Protein AF-A0A5S4WZB0-F1 (afdb_monomer_lite)

Sequence (100 aa):
MAFSIKTFAIAAALGALAAPACAQNAATPWELKPDTGYAYDKEGKTFSYKMGTSNAGELLKGARKVPKGTLFFIGQNGQLYMRSGQYLEGDGRFKFGSDR

Organism: NCBI:txid515489

Secondary structure (DSSP, 8-state):
----HHHHHHHHHHHHHT--S------------TTEEEEE-TTS-EEEEE--GGGHHHHHHTPPPPPTTEEEEE-TTS-EEEEES--B-TTS-BTTS---

pLDDT: mean 75.59, std 14.08, range [43.19, 92.88]

Radius of gyration: 22.91 Å; chains: 1; bounding box: 41×23×76 Å

Structure (mmCIF, N/CA/C/O backbone):
data_AF-A0A5S4WZB0-F1
#
_entry.id   AF-A0A5S4WZB0-F1
#
loop_
_atom_site.group_PDB
_atom_site.id
_atom_site.type_symbol
_atom_site.label_atom_id
_atom_site.label_alt_id
_atom_site.label_comp_id
_atom_site.label_asym_id
_atom_site.label_entity_id
_atom_site.label_seq_id
_atom_site.pdbx_PDB_ins_code
_atom_site.Cartn_x
_atom_site.Cartn_y
_atom_site.Cartn_z
_atom_site.occupancy
_atom_site.B_iso_or_equiv
_atom_site.auth_seq_id
_atom_site.auth_comp_id
_atom_site.auth_asym_id
_atom_site.auth_atom_id
_atom_site.pdbx_PDB_model_num
ATOM 1 N N . MET A 1 1 ? 14.953 -2.257 -61.299 1.00 47.09 1 MET A N 1
ATOM 2 C CA . MET A 1 1 ? 14.175 -1.814 -60.122 1.00 47.09 1 MET A CA 1
ATOM 3 C C . MET A 1 1 ? 15.044 -0.846 -59.328 1.00 47.09 1 MET A C 1
ATOM 5 O O . MET A 1 1 ? 15.943 -1.294 -58.631 1.00 47.09 1 MET A O 1
ATOM 9 N N . ALA A 1 2 ? 14.880 0.465 -59.514 1.00 54.38 2 ALA A N 1
ATOM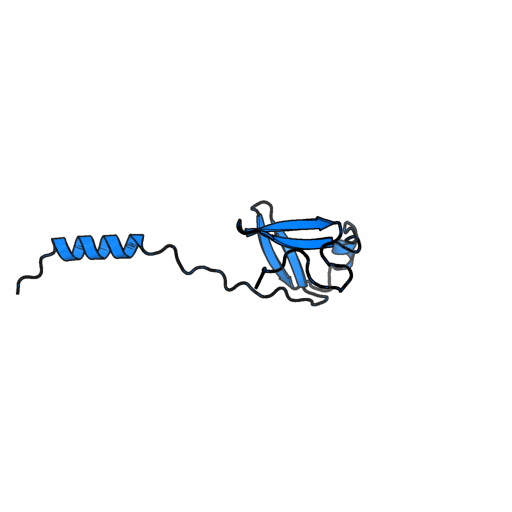 10 C CA . ALA A 1 2 ? 15.646 1.456 -58.756 1.00 54.38 2 ALA A CA 1
ATOM 11 C C . ALA A 1 2 ? 14.918 1.729 -57.434 1.00 54.38 2 ALA A C 1
ATOM 13 O O . ALA A 1 2 ? 13.820 2.283 -57.434 1.00 54.38 2 ALA A O 1
ATOM 14 N N . PHE A 1 3 ? 15.497 1.298 -56.314 1.00 56.09 3 PHE A N 1
ATOM 15 C CA . PHE A 1 3 ? 14.963 1.617 -54.993 1.00 56.09 3 PHE A CA 1
ATOM 16 C C . PHE A 1 3 ? 15.248 3.092 -54.684 1.00 56.09 3 PHE A C 1
ATOM 18 O O . PHE A 1 3 ? 16.400 3.516 -54.615 1.00 56.09 3 PHE A O 1
ATOM 25 N N . SER A 1 4 ? 14.187 3.890 -54.538 1.00 65.75 4 SER A N 1
ATOM 26 C CA . SER A 1 4 ? 14.291 5.314 -54.218 1.00 65.75 4 SER A CA 1
ATOM 27 C C . SER A 1 4 ? 14.690 5.493 -52.753 1.00 65.75 4 SER A C 1
ATOM 29 O O . SER A 1 4 ? 13.912 5.213 -51.841 1.00 65.75 4 SER A O 1
ATOM 31 N N . ILE A 1 5 ? 15.901 6.010 -52.529 1.00 63.19 5 ILE A N 1
ATOM 32 C CA . ILE A 1 5 ? 16.450 6.364 -51.206 1.00 63.19 5 ILE A CA 1
ATOM 33 C C . ILE A 1 5 ? 15.488 7.243 -50.389 1.00 63.19 5 ILE A C 1
ATOM 35 O O . ILE A 1 5 ? 15.417 7.119 -49.167 1.00 63.19 5 ILE A O 1
ATOM 39 N N . LYS A 1 6 ? 14.691 8.088 -51.057 1.00 58.59 6 LYS A N 1
ATOM 40 C CA . LYS A 1 6 ? 13.704 8.957 -50.399 1.00 58.59 6 LYS A CA 1
ATOM 41 C C . LYS A 1 6 ? 12.579 8.159 -49.735 1.00 58.59 6 LYS A C 1
ATOM 43 O O . LYS A 1 6 ? 12.141 8.513 -48.646 1.00 58.59 6 LYS A O 1
ATOM 48 N N . THR A 1 7 ? 12.150 7.062 -50.356 1.00 59.88 7 THR A N 1
ATOM 49 C CA . THR A 1 7 ? 11.109 6.177 -49.817 1.00 59.88 7 THR A CA 1
ATOM 50 C C . THR A 1 7 ? 11.616 5.413 -48.593 1.00 59.88 7 THR A C 1
ATOM 52 O O . THR A 1 7 ? 10.874 5.221 -47.633 1.00 59.88 7 THR A O 1
ATOM 55 N N . PHE A 1 8 ? 12.900 5.045 -48.587 1.00 60.25 8 PHE A N 1
ATOM 56 C CA . PHE A 1 8 ? 13.529 4.359 -47.458 1.00 60.25 8 PHE A CA 1
ATOM 57 C C . PHE A 1 8 ? 13.692 5.279 -46.236 1.00 60.25 8 PHE A C 1
ATOM 59 O O . PHE A 1 8 ? 13.419 4.871 -45.110 1.00 60.25 8 PHE A O 1
ATOM 66 N N . ALA A 1 9 ? 14.060 6.545 -46.458 1.00 61.03 9 ALA A N 1
ATOM 67 C CA . ALA A 1 9 ? 14.215 7.532 -45.388 1.00 61.03 9 ALA A CA 1
ATOM 68 C C . ALA A 1 9 ? 12.888 7.857 -44.675 1.00 61.03 9 ALA A C 1
ATOM 70 O O . ALA A 1 9 ? 12.861 8.001 -43.455 1.00 61.03 9 ALA A O 1
ATOM 71 N N . ILE A 1 10 ? 11.777 7.916 -45.418 1.00 61.34 10 ILE A N 1
ATOM 72 C CA . ILE A 1 10 ? 10.444 8.162 -44.845 1.00 61.34 10 ILE A CA 1
ATOM 73 C C . ILE A 1 10 ? 9.957 6.943 -44.047 1.00 61.34 10 ILE A C 1
ATOM 75 O O . ILE A 1 10 ? 9.415 7.108 -42.956 1.00 61.34 10 ILE A O 1
ATOM 79 N N . ALA A 1 11 ? 10.203 5.723 -44.535 1.00 59.50 11 ALA A N 1
ATOM 80 C CA . ALA A 1 11 ? 9.867 4.498 -43.807 1.00 59.50 11 ALA A CA 1
ATOM 81 C C . ALA A 1 11 ? 10.671 4.354 -42.498 1.00 59.50 11 ALA A C 1
ATOM 83 O O . ALA A 1 11 ? 10.111 3.980 -41.468 1.00 59.50 11 ALA A O 1
ATOM 84 N N . ALA A 1 12 ? 11.961 4.712 -42.510 1.00 59.22 12 ALA A N 1
ATOM 85 C CA . ALA A 1 12 ? 12.809 4.698 -41.318 1.00 59.22 12 ALA A CA 1
ATOM 86 C C . ALA A 1 12 ? 12.379 5.746 -40.274 1.00 59.22 12 ALA A C 1
ATOM 88 O O . ALA A 1 12 ? 12.364 5.455 -39.078 1.00 59.22 12 ALA A O 1
ATOM 89 N N . ALA A 1 13 ? 11.965 6.941 -40.715 1.00 58.44 13 ALA A N 1
ATOM 90 C CA . ALA A 1 13 ? 11.433 7.970 -39.824 1.00 58.44 13 ALA A CA 1
ATOM 91 C C . ALA A 1 13 ? 10.094 7.548 -39.189 1.00 58.44 13 ALA A C 1
ATOM 93 O O . ALA A 1 13 ? 9.894 7.756 -37.995 1.00 58.44 13 ALA A O 1
ATOM 94 N N . LEU A 1 14 ? 9.204 6.886 -39.940 1.00 57.78 14 LEU A N 1
ATOM 95 C CA . LEU A 1 14 ? 7.933 6.381 -39.404 1.00 57.78 14 LEU A CA 1
ATOM 96 C C . LEU A 1 14 ? 8.129 5.251 -38.375 1.00 57.78 14 LEU A C 1
ATOM 98 O O . LEU A 1 14 ? 7.372 5.163 -37.411 1.00 57.78 14 LEU A O 1
ATOM 102 N N . GLY A 1 15 ? 9.166 4.420 -38.543 1.00 56.66 15 GLY A N 1
ATOM 103 C CA . GLY A 1 15 ? 9.530 3.373 -37.581 1.00 56.66 15 GLY A CA 1
ATOM 104 C C . GLY A 1 15 ? 10.054 3.917 -36.246 1.00 56.66 15 GLY A C 1
ATOM 105 O O . GLY A 1 15 ? 9.784 3.331 -35.201 1.00 56.66 15 GLY A O 1
ATOM 106 N N . ALA A 1 16 ? 10.741 5.065 -36.258 1.00 54.25 16 ALA A N 1
ATOM 107 C CA . ALA A 1 16 ? 11.258 5.705 -35.047 1.00 54.25 16 ALA A CA 1
ATOM 108 C C . ALA A 1 16 ? 10.167 6.408 -34.214 1.00 54.25 16 ALA A C 1
ATOM 110 O O . ALA A 1 16 ? 10.287 6.488 -32.994 1.00 54.25 16 ALA A O 1
ATOM 111 N N . LEU A 1 17 ? 9.083 6.880 -34.846 1.00 54.12 17 LEU A N 1
ATOM 112 C CA . LEU A 1 17 ? 7.936 7.484 -34.150 1.00 54.12 17 LEU A CA 1
ATOM 113 C C . LEU A 1 17 ? 6.901 6.461 -33.645 1.00 54.12 17 LEU A C 1
ATOM 115 O O . LEU A 1 17 ? 6.044 6.814 -32.837 1.00 54.12 17 LEU A O 1
ATOM 119 N N . ALA A 1 18 ? 6.983 5.199 -34.074 1.00 54.03 18 ALA A N 1
ATOM 120 C CA . ALA A 1 18 ? 6.092 4.124 -33.627 1.00 54.03 18 ALA A CA 1
ATOM 121 C C . ALA A 1 18 ? 6.535 3.452 -32.311 1.00 54.03 18 ALA A C 1
ATOM 123 O O . ALA A 1 18 ? 5.875 2.525 -31.844 1.00 54.03 18 ALA A O 1
ATOM 124 N N . ALA A 1 19 ? 7.625 3.915 -31.689 1.00 55.78 19 ALA A N 1
ATOM 125 C CA . ALA A 1 19 ? 8.114 3.375 -30.425 1.00 55.78 19 ALA A CA 1
ATOM 126 C C . ALA A 1 19 ? 7.681 4.206 -29.197 1.00 55.78 19 ALA A C 1
ATOM 128 O O . ALA A 1 19 ? 8.526 4.795 -28.524 1.00 55.78 19 ALA A O 1
ATOM 129 N N . PRO A 1 20 ? 6.386 4.209 -28.829 1.00 54.25 20 PRO A N 1
ATOM 130 C CA . PRO A 1 20 ? 6.030 4.397 -27.430 1.00 54.25 20 PRO A CA 1
ATOM 131 C C . PRO A 1 20 ? 5.043 3.317 -26.978 1.00 54.25 20 PRO A C 1
ATOM 133 O O . PRO A 1 20 ? 3.976 3.616 -26.461 1.00 54.25 20 PRO A O 1
ATOM 136 N N . ALA A 1 21 ? 5.343 2.041 -27.196 1.00 54.00 21 ALA A N 1
ATOM 137 C CA . ALA A 1 21 ? 4.489 0.974 -26.686 1.00 54.00 21 ALA A CA 1
ATOM 138 C C . ALA A 1 21 ? 5.296 -0.311 -26.542 1.00 54.00 21 ALA A C 1
ATOM 140 O O . ALA A 1 21 ? 5.377 -1.077 -27.490 1.00 54.00 21 ALA A O 1
ATOM 141 N N . CYS A 1 22 ? 5.943 -0.484 -25.386 1.00 48.03 22 CYS A N 1
ATOM 142 C CA . CYS A 1 22 ? 6.257 -1.763 -24.715 1.00 48.03 22 CYS A CA 1
ATOM 143 C C . CYS A 1 22 ? 7.397 -1.583 -23.692 1.00 48.03 22 CYS A C 1
ATOM 145 O O . CYS A 1 22 ? 8.339 -2.361 -23.631 1.00 48.03 22 CYS A O 1
ATOM 147 N N . ALA A 1 23 ? 7.303 -0.561 -22.846 1.00 43.19 23 ALA A N 1
ATOM 148 C CA . ALA A 1 23 ? 7.807 -0.670 -21.480 1.00 43.19 23 ALA A CA 1
ATOM 149 C C . ALA A 1 23 ? 6.604 -0.560 -20.541 1.00 43.19 23 ALA A C 1
ATOM 151 O O . ALA A 1 23 ? 6.578 0.221 -19.596 1.00 43.19 23 ALA A O 1
ATOM 152 N N . GLN A 1 24 ? 5.550 -1.326 -20.842 1.00 49.25 24 GLN A N 1
ATOM 153 C CA . GLN A 1 24 ? 4.643 -1.741 -19.788 1.00 49.25 24 GLN A CA 1
ATOM 154 C C . GLN A 1 24 ? 5.510 -2.622 -18.899 1.00 49.25 24 GLN A C 1
ATOM 156 O O . GLN A 1 24 ? 5.741 -3.781 -19.234 1.00 49.25 24 GLN A O 1
ATOM 161 N N . ASN A 1 25 ? 6.087 -2.039 -17.841 1.00 49.25 25 ASN A N 1
ATOM 162 C CA . ASN A 1 25 ? 6.595 -2.808 -16.714 1.00 49.25 25 ASN A CA 1
ATOM 163 C C . ASN A 1 25 ? 5.539 -3.879 -16.475 1.00 49.25 25 ASN A C 1
ATOM 165 O O . ASN A 1 25 ? 4.417 -3.521 -16.112 1.00 49.25 25 ASN A O 1
ATOM 169 N N . ALA A 1 26 ? 5.846 -5.143 -16.790 1.00 53.44 26 ALA A N 1
ATOM 170 C CA . ALA A 1 26 ? 4.936 -6.238 -16.512 1.00 53.44 26 ALA A CA 1
ATOM 171 C C . ALA A 1 26 ? 4.532 -6.042 -15.058 1.00 53.44 26 ALA A C 1
ATOM 173 O O . ALA A 1 26 ? 5.421 -5.988 -14.205 1.00 53.44 26 ALA A O 1
ATOM 174 N N . ALA A 1 27 ? 3.249 -5.746 -14.820 1.00 58.56 27 ALA A N 1
ATOM 175 C CA . ALA A 1 27 ? 2.784 -5.303 -13.519 1.00 58.56 27 ALA A CA 1
ATOM 176 C C . ALA A 1 27 ? 3.174 -6.396 -12.535 1.00 58.56 27 ALA A C 1
ATOM 178 O O . ALA A 1 27 ? 2.581 -7.473 -12.541 1.00 58.56 27 ALA A O 1
ATOM 179 N N . THR A 1 28 ? 4.242 -6.160 -11.773 1.00 65.69 28 THR A N 1
ATOM 180 C CA . THR A 1 28 ? 4.742 -7.139 -10.821 1.00 65.69 28 THR A CA 1
ATOM 181 C C . THR A 1 28 ? 3.608 -7.342 -9.834 1.00 65.69 28 THR A C 1
ATOM 183 O O . THR A 1 28 ? 3.200 -6.356 -9.204 1.00 65.69 28 THR A O 1
ATOM 186 N N . PRO A 1 29 ? 3.041 -8.559 -9.747 1.00 77.81 29 PRO A N 1
ATOM 187 C CA . PRO A 1 29 ? 1.924 -8.811 -8.859 1.00 77.81 29 PRO A CA 1
ATOM 188 C C . PRO A 1 29 ? 2.293 -8.359 -7.453 1.00 77.81 29 PRO A C 1
ATOM 190 O O . PRO A 1 29 ? 3.418 -8.589 -7.006 1.00 77.81 29 PRO A O 1
ATOM 193 N N . TRP A 1 30 ? 1.365 -7.694 -6.768 1.00 83.44 30 TRP A N 1
ATOM 194 C CA . TRP A 1 30 ? 1.579 -7.351 -5.370 1.00 83.44 30 TRP A CA 1
ATOM 195 C C . TRP A 1 30 ? 1.710 -8.647 -4.570 1.00 83.44 30 TRP A C 1
ATOM 197 O O . TRP A 1 30 ? 0.762 -9.407 -4.389 1.00 83.44 30 TRP A O 1
ATOM 207 N N . GLU A 1 31 ? 2.922 -8.902 -4.116 1.00 84.69 31 GLU A N 1
ATOM 208 C CA . GLU A 1 31 ? 3.301 -9.988 -3.244 1.00 84.69 31 GLU A CA 1
ATOM 209 C C . GLU A 1 31 ? 2.961 -9.661 -1.783 1.00 84.69 31 GLU A C 1
ATOM 211 O O . GLU A 1 31 ? 3.418 -8.668 -1.210 1.00 84.69 31 GLU A O 1
ATOM 216 N N . LEU A 1 32 ? 2.152 -10.523 -1.170 1.00 83.69 32 LEU A N 1
ATOM 217 C CA . LEU A 1 32 ? 1.764 -10.433 0.234 1.00 83.69 32 LEU A CA 1
ATOM 218 C C . LEU A 1 32 ? 2.679 -11.334 1.069 1.00 83.69 32 LEU A C 1
ATOM 220 O O . LEU A 1 32 ? 2.294 -12.435 1.461 1.00 83.69 32 LEU A O 1
ATOM 224 N N . LYS A 1 33 ? 3.909 -10.878 1.319 1.00 85.06 33 LYS A N 1
ATOM 225 C CA . LYS A 1 33 ? 4.860 -11.553 2.212 1.00 85.06 33 LYS A CA 1
ATOM 226 C C . LYS A 1 33 ? 5.249 -10.652 3.386 1.00 85.06 33 LYS A C 1
ATOM 228 O O . LYS A 1 33 ? 5.301 -9.435 3.211 1.00 85.06 33 LYS A O 1
ATOM 233 N N . PRO A 1 34 ? 5.547 -11.219 4.572 1.00 79.88 34 PRO A N 1
ATOM 234 C CA . PRO A 1 34 ? 5.946 -10.433 5.742 1.00 79.88 34 PRO A CA 1
ATOM 235 C C . PRO A 1 34 ? 7.194 -9.564 5.527 1.00 79.88 34 PRO A C 1
ATOM 237 O O . PRO A 1 34 ? 7.372 -8.571 6.225 1.00 79.88 34 PRO A O 1
ATOM 240 N N . ASP A 1 35 ? 8.053 -9.933 4.577 1.00 82.31 35 ASP A N 1
ATOM 241 C CA . ASP A 1 35 ? 9.302 -9.255 4.243 1.00 82.31 35 ASP A CA 1
ATOM 242 C C . ASP A 1 35 ? 9.208 -8.374 2.987 1.00 82.31 35 ASP A C 1
ATOM 244 O O . ASP A 1 35 ? 10.230 -7.871 2.536 1.00 82.31 35 ASP A O 1
ATOM 248 N N . THR A 1 36 ? 8.020 -8.123 2.430 1.00 86.81 36 THR A N 1
ATOM 249 C CA . THR A 1 36 ? 7.861 -7.246 1.256 1.00 86.81 36 THR A CA 1
ATOM 250 C C . THR A 1 36 ? 7.289 -5.888 1.661 1.00 86.81 36 THR A C 1
ATOM 252 O O . THR A 1 36 ? 6.183 -5.790 2.187 1.00 86.81 36 THR A O 1
ATOM 255 N N . GLY A 1 37 ? 8.053 -4.822 1.420 1.00 87.00 37 GLY A N 1
ATOM 256 C CA . GLY A 1 37 ? 7.630 -3.436 1.610 1.00 87.00 37 GLY A CA 1
ATOM 257 C C . GLY A 1 37 ? 7.271 -2.781 0.280 1.00 87.00 37 GLY A C 1
ATOM 258 O O . GLY A 1 37 ? 7.966 -2.984 -0.714 1.00 87.00 37 GLY A O 1
ATOM 259 N N 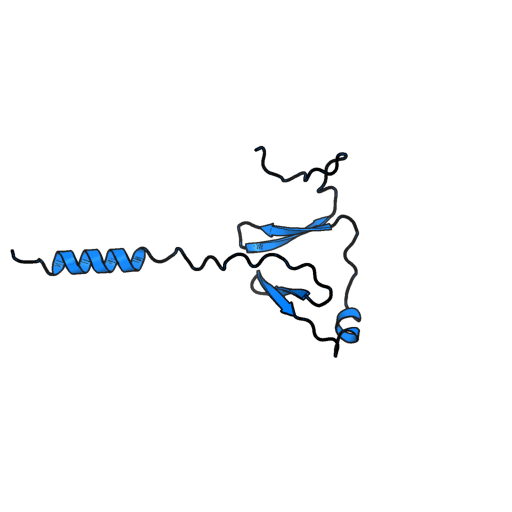. TYR A 1 38 ? 6.218 -1.966 0.268 1.00 88.31 38 TYR A N 1
ATOM 260 C CA . TYR A 1 38 ? 5.855 -1.130 -0.876 1.00 88.31 38 TYR A CA 1
ATOM 261 C C . TYR A 1 38 ? 6.116 0.324 -0.538 1.00 88.31 38 TYR A C 1
ATOM 263 O O . TYR A 1 38 ? 5.681 0.814 0.504 1.00 88.31 38 TYR A O 1
ATOM 271 N N . ALA A 1 39 ? 6.807 1.009 -1.432 1.00 86.69 39 ALA A N 1
ATOM 272 C CA . ALA A 1 39 ? 7.087 2.420 -1.304 1.00 86.69 39 ALA A CA 1
ATOM 273 C C . ALA A 1 39 ? 6.499 3.170 -2.492 1.00 86.69 39 ALA A C 1
ATOM 275 O O . ALA A 1 39 ? 6.463 2.675 -3.619 1.00 86.69 39 ALA A O 1
ATOM 276 N N . TYR A 1 40 ? 6.021 4.367 -2.195 1.00 88.88 40 TYR A N 1
ATOM 277 C CA . TYR A 1 40 ? 5.554 5.344 -3.157 1.00 88.88 40 TYR A CA 1
ATOM 278 C C . TYR A 1 40 ? 6.452 6.561 -2.990 1.00 88.88 40 TYR A C 1
ATOM 280 O O . TYR A 1 40 ? 6.431 7.194 -1.932 1.00 88.88 40 TYR A O 1
ATOM 288 N N . ASP A 1 41 ? 7.331 6.804 -3.960 1.00 87.00 41 ASP A N 1
ATOM 289 C CA . ASP A 1 41 ? 8.285 7.904 -3.851 1.00 87.00 41 ASP A CA 1
ATOM 290 C C . ASP A 1 41 ? 7.640 9.272 -4.114 1.00 87.00 41 ASP A C 1
ATOM 292 O O . ASP A 1 41 ? 6.479 9.410 -4.500 1.00 87.00 41 ASP A O 1
ATOM 296 N N . LYS A 1 42 ? 8.451 10.311 -3.909 1.00 88.75 42 LYS A N 1
ATOM 297 C CA . LYS A 1 42 ? 8.114 11.710 -4.190 1.00 88.75 42 LYS A CA 1
ATOM 298 C C . LYS A 1 42 ? 7.770 11.990 -5.659 1.00 88.75 42 LYS A C 1
ATOM 300 O O . LYS A 1 42 ? 7.175 13.022 -5.943 1.00 88.75 42 LYS A O 1
ATOM 305 N N . GLU A 1 43 ? 8.175 11.118 -6.577 1.00 86.94 43 GLU A N 1
ATOM 306 C CA . GLU A 1 43 ? 7.917 11.224 -8.017 1.00 86.94 43 GLU A CA 1
ATOM 307 C C . GLU A 1 43 ? 6.631 10.489 -8.420 1.00 86.94 43 GLU A C 1
ATOM 309 O O . GLU A 1 43 ? 6.203 10.565 -9.569 1.00 86.94 43 GLU A O 1
ATOM 314 N N . GLY A 1 44 ? 5.981 9.820 -7.468 1.00 83.50 44 GLY A N 1
ATOM 315 C CA . GLY A 1 44 ? 4.759 9.069 -7.688 1.00 83.50 44 GLY A CA 1
ATOM 316 C C . GLY A 1 44 ? 4.991 7.683 -8.284 1.00 83.50 44 GLY A C 1
ATOM 317 O O . GLY A 1 44 ? 4.075 7.105 -8.866 1.00 83.50 44 GLY A O 1
ATOM 318 N N . LYS A 1 45 ? 6.199 7.131 -8.152 1.00 84.69 45 LYS A N 1
ATOM 319 C CA . LYS A 1 45 ? 6.516 5.774 -8.585 1.00 84.69 45 LYS A CA 1
ATOM 320 C C . LYS A 1 45 ? 6.354 4.800 -7.425 1.00 84.69 45 LYS A C 1
ATOM 322 O O . LYS A 1 45 ? 6.872 5.003 -6.326 1.00 84.69 45 LYS A O 1
ATOM 327 N N . THR A 1 46 ? 5.666 3.695 -7.697 1.00 85.19 46 THR A N 1
ATOM 328 C CA . THR A 1 46 ? 5.578 2.567 -6.768 1.00 85.19 46 THR A CA 1
ATOM 329 C C . THR A 1 46 ? 6.711 1.575 -7.018 1.00 85.19 46 THR A C 1
ATOM 331 O O . THR A 1 46 ? 6.954 1.169 -8.155 1.00 85.19 46 THR A O 1
ATOM 334 N N . PHE A 1 47 ? 7.389 1.152 -5.954 1.00 84.38 47 PHE A N 1
ATOM 335 C CA . PHE A 1 47 ? 8.390 0.089 -5.993 1.00 84.38 47 PHE A CA 1
ATOM 336 C C . PHE A 1 47 ? 8.227 -0.857 -4.804 1.00 84.38 47 PHE A C 1
ATOM 338 O O . PHE A 1 47 ? 7.801 -0.458 -3.720 1.00 84.38 47 PHE A O 1
ATOM 345 N N . SER A 1 48 ? 8.560 -2.126 -5.019 1.00 85.38 48 SER A N 1
ATOM 346 C CA . SER A 1 48 ? 8.621 -3.148 -3.977 1.00 85.38 48 SER A CA 1
ATOM 347 C C . SER A 1 48 ? 10.064 -3.339 -3.519 1.00 85.38 48 SER A C 1
ATOM 349 O O . SER A 1 48 ? 10.978 -3.375 -4.344 1.00 85.38 48 SER A O 1
ATOM 351 N N . TYR A 1 49 ? 10.274 -3.522 -2.223 1.00 84.06 49 TYR A N 1
ATOM 352 C CA . TYR A 1 49 ? 11.579 -3.804 -1.641 1.00 84.06 49 TYR A CA 1
ATOM 353 C C . TYR A 1 49 ? 11.490 -4.985 -0.676 1.00 84.06 49 TYR A C 1
ATOM 355 O O . TYR A 1 49 ? 10.573 -5.055 0.143 1.00 84.06 49 TYR A O 1
ATOM 363 N N . LYS A 1 50 ? 12.464 -5.898 -0.747 1.00 84.38 50 LYS A N 1
ATOM 364 C CA . LYS A 1 50 ? 12.592 -6.994 0.215 1.00 84.38 50 LYS A CA 1
ATOM 365 C C . LYS A 1 50 ? 13.252 -6.475 1.490 1.00 84.38 50 LYS A C 1
ATOM 367 O O . LYS A 1 50 ? 14.444 -6.178 1.517 1.00 84.38 50 LYS A O 1
ATOM 372 N N . MET A 1 51 ? 12.465 -6.359 2.544 1.00 78.81 51 MET A N 1
ATOM 373 C CA . MET A 1 51 ? 12.889 -5.905 3.857 1.00 78.81 51 MET A CA 1
ATOM 374 C C . MET A 1 51 ? 13.812 -6.937 4.513 1.00 78.81 51 MET A C 1
ATOM 376 O O . MET A 1 51 ? 13.517 -8.128 4.568 1.00 78.81 51 MET A O 1
ATOM 380 N N . GLY A 1 52 ? 14.942 -6.463 5.036 1.00 77.81 52 GLY A N 1
ATOM 381 C CA . GLY A 1 52 ? 15.813 -7.255 5.899 1.00 77.81 52 GLY A CA 1
ATOM 382 C C . GLY A 1 52 ? 15.339 -7.230 7.352 1.00 77.81 52 GLY A C 1
ATOM 383 O O . GLY A 1 52 ? 14.646 -6.310 7.783 1.00 77.81 52 GLY A O 1
ATOM 384 N N . THR A 1 53 ? 15.765 -8.212 8.143 1.00 68.25 53 THR A N 1
ATOM 385 C CA . THR A 1 53 ? 15.434 -8.297 9.576 1.00 68.25 53 THR A CA 1
ATOM 386 C C . THR A 1 53 ? 16.228 -7.317 10.442 1.00 68.25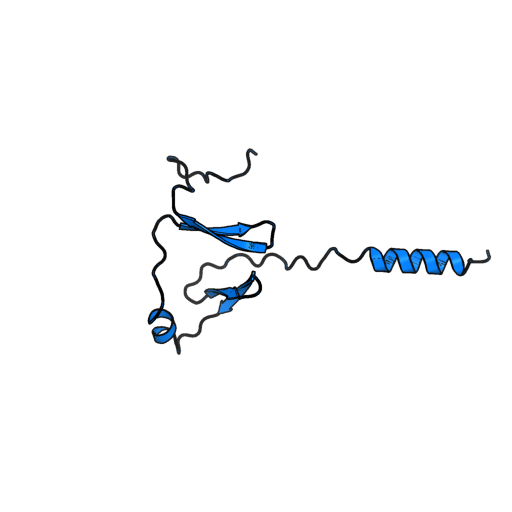 53 THR A C 1
ATOM 388 O O . THR A 1 53 ? 15.805 -7.009 11.553 1.00 68.25 53 THR A O 1
ATOM 391 N N . SER A 1 54 ? 17.348 -6.788 9.933 1.00 68.56 54 SER A N 1
ATOM 392 C CA . SER A 1 54 ? 18.305 -6.004 10.724 1.00 68.56 54 SER A CA 1
ATOM 393 C C . SER A 1 54 ? 17.738 -4.685 11.269 1.00 68.56 54 SER A C 1
ATOM 395 O O . SER A 1 54 ? 18.171 -4.242 12.326 1.00 68.56 54 SER A O 1
ATOM 397 N N . ASN A 1 55 ? 16.744 -4.088 10.594 1.00 68.44 55 ASN A N 1
ATOM 398 C CA . ASN A 1 55 ? 16.230 -2.745 10.913 1.00 68.44 55 ASN A CA 1
ATOM 399 C C . ASN A 1 55 ? 14.707 -2.712 11.153 1.00 68.44 55 ASN A C 1
ATOM 401 O O . ASN A 1 55 ? 14.089 -1.647 11.124 1.00 68.44 55 ASN A O 1
ATOM 405 N N . ALA A 1 56 ? 14.072 -3.864 11.409 1.00 68.88 56 ALA A N 1
ATOM 406 C CA . ALA A 1 56 ? 12.617 -3.947 11.593 1.00 68.88 56 ALA A CA 1
ATOM 407 C C . ALA A 1 56 ? 12.106 -3.048 12.739 1.00 68.88 56 ALA A C 1
ATOM 409 O O . ALA A 1 56 ? 11.035 -2.449 12.641 1.00 68.88 56 ALA A O 1
ATOM 410 N N . GLY A 1 57 ? 12.899 -2.900 13.807 1.00 71.88 57 GLY A N 1
ATOM 411 C CA . GLY A 1 57 ? 12.576 -2.011 14.924 1.00 71.88 57 GLY A CA 1
ATOM 412 C C . GLY A 1 57 ? 12.565 -0.527 14.544 1.00 71.88 57 GLY A C 1
ATOM 413 O O . GLY A 1 57 ? 11.763 0.226 15.084 1.00 71.88 57 GLY A O 1
ATOM 414 N N . GLU A 1 58 ? 13.405 -0.093 13.604 1.00 79.19 58 GLU A N 1
ATOM 415 C CA . GLU A 1 58 ? 13.419 1.297 13.127 1.00 79.19 58 GLU A CA 1
ATOM 416 C C . GLU A 1 58 ? 12.233 1.596 12.219 1.00 79.19 58 GLU A C 1
ATOM 418 O O . GLU A 1 58 ? 11.605 2.644 12.362 1.00 79.19 58 GLU A O 1
ATOM 423 N N . LEU A 1 59 ? 11.864 0.639 11.363 1.00 78.00 59 LEU A N 1
ATOM 424 C CA . LEU A 1 59 ? 10.689 0.750 10.503 1.00 78.00 59 LEU A CA 1
ATOM 425 C C . LEU A 1 59 ? 9.412 0.997 11.322 1.00 78.00 59 LEU A C 1
ATOM 427 O O . LEU A 1 59 ? 8.570 1.805 10.938 1.00 78.00 59 LEU A O 1
ATOM 431 N N . LEU A 1 60 ? 9.281 0.337 12.477 1.00 81.94 60 LEU A N 1
ATOM 432 C CA . LEU A 1 60 ? 8.094 0.446 13.325 1.00 81.94 60 LEU A CA 1
ATOM 433 C C . LEU A 1 60 ? 8.051 1.710 14.194 1.00 81.94 60 LEU A C 1
ATOM 435 O O . LEU A 1 60 ? 6.956 2.136 14.555 1.00 81.94 60 LEU A O 1
ATOM 439 N N . LYS A 1 61 ? 9.191 2.346 14.504 1.00 85.38 61 LYS A N 1
ATOM 440 C CA . LYS A 1 61 ? 9.253 3.519 15.406 1.00 85.38 61 LYS A CA 1
ATOM 441 C C . LYS A 1 61 ? 8.436 4.724 14.921 1.00 85.38 61 LYS A C 1
ATOM 443 O O . LYS A 1 61 ? 8.022 5.534 15.744 1.00 85.38 61 LYS A O 1
ATOM 448 N N . GLY A 1 62 ? 8.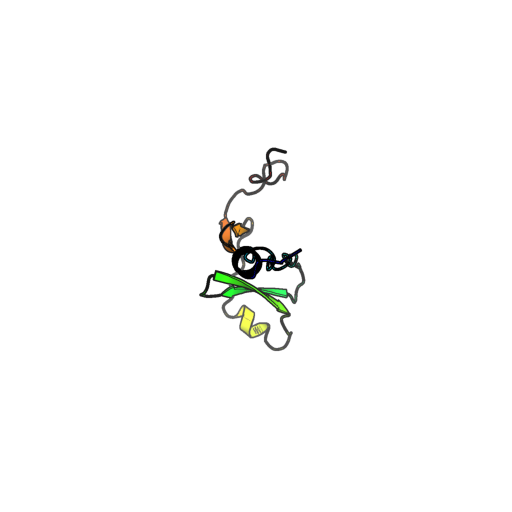187 4.837 13.617 1.00 83.75 62 GLY A N 1
ATOM 449 C CA . GLY A 1 62 ? 7.337 5.878 13.023 1.00 83.75 62 GLY A CA 1
ATOM 450 C C . GLY A 1 62 ? 6.123 5.341 12.265 1.00 83.75 62 GLY A C 1
ATOM 451 O O . GLY A 1 62 ? 5.370 6.121 11.679 1.00 83.75 62 GLY A O 1
ATOM 452 N N . ALA A 1 63 ? 5.925 4.021 12.237 1.00 86.94 63 ALA A N 1
ATOM 453 C CA . ALA A 1 63 ? 4.863 3.417 11.451 1.00 86.94 63 ALA A CA 1
ATOM 454 C C . ALA A 1 63 ? 3.500 3.625 12.117 1.00 86.94 63 ALA A C 1
ATOM 456 O O . ALA A 1 63 ? 3.319 3.392 13.312 1.00 86.94 63 ALA A O 1
ATOM 457 N N . ARG A 1 64 ? 2.497 3.986 11.313 1.00 89.62 64 ARG A N 1
ATOM 458 C CA . ARG A 1 64 ? 1.097 3.896 11.728 1.00 89.62 64 ARG A CA 1
ATOM 459 C C . ARG A 1 64 ? 0.472 2.641 11.159 1.00 89.62 64 ARG A C 1
ATOM 461 O O . ARG A 1 64 ? 0.601 2.347 9.974 1.00 89.62 64 ARG A O 1
ATOM 468 N N . LYS A 1 65 ? -0.260 1.930 12.012 1.00 89.12 65 LYS A N 1
ATOM 469 C CA . LYS A 1 65 ? -1.087 0.815 11.570 1.00 89.12 65 LYS A CA 1
ATOM 470 C C . LYS A 1 65 ? -2.172 1.341 10.634 1.00 89.12 65 LYS A C 1
ATOM 472 O O . LYS A 1 65 ? -2.878 2.291 10.971 1.00 89.12 65 LYS A O 1
ATOM 477 N N . VAL A 1 66 ? -2.317 0.696 9.483 1.00 89.50 66 VAL A N 1
ATOM 478 C CA . VAL A 1 66 ? -3.404 0.995 8.553 1.00 89.50 66 VAL A CA 1
ATOM 479 C C . VAL A 1 66 ? -4.742 0.634 9.217 1.00 89.50 66 VAL A C 1
ATOM 481 O O . VAL A 1 66 ? -4.868 -0.476 9.751 1.00 89.50 66 VAL A O 1
ATOM 484 N N . PRO A 1 67 ? -5.741 1.538 9.218 1.00 90.88 67 PRO A N 1
ATOM 485 C CA . PRO A 1 67 ? -7.079 1.218 9.696 1.00 90.88 67 PRO A CA 1
ATOM 486 C C . PRO A 1 67 ? -7.672 0.003 8.975 1.00 90.88 67 PRO A C 1
ATOM 488 O O . PRO A 1 67 ? -7.421 -0.241 7.796 1.00 90.88 67 PRO A O 1
ATOM 491 N N . LYS A 1 68 ? -8.498 -0.771 9.684 1.00 89.69 68 LYS A N 1
ATOM 492 C CA . LYS A 1 68 ? -9.276 -1.831 9.031 1.00 89.69 68 LYS A CA 1
ATOM 493 C C . LYS 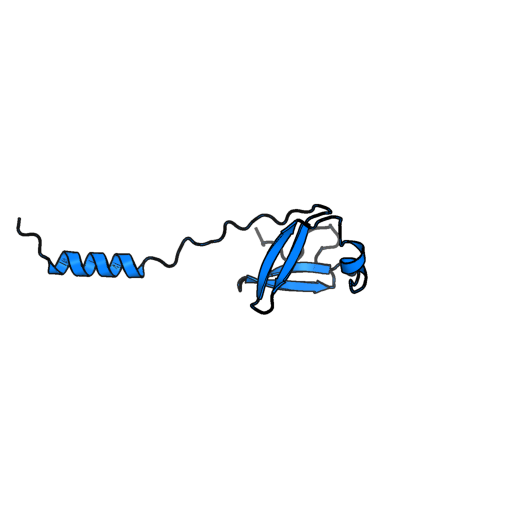A 1 68 ? -10.245 -1.189 8.040 1.00 89.69 68 LYS A C 1
ATOM 495 O O . LYS A 1 68 ? -10.831 -0.153 8.343 1.00 89.69 68 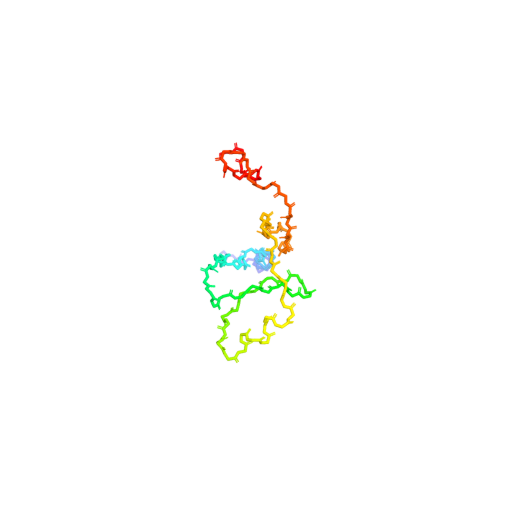LYS A O 1
ATOM 500 N N . GLY A 1 69 ? -10.440 -1.824 6.888 1.00 88.81 69 GLY A N 1
ATOM 501 C CA . GLY A 1 69 ? -11.321 -1.274 5.861 1.00 88.81 69 GLY A CA 1
ATOM 502 C C . GLY A 1 69 ? -10.669 -0.168 5.020 1.00 88.81 69 GLY A C 1
ATOM 503 O O . GLY A 1 69 ? -11.368 0.720 4.533 1.00 88.81 69 GLY A O 1
ATOM 504 N N . THR A 1 70 ? -9.351 -0.231 4.815 1.00 92.12 70 THR A N 1
ATOM 505 C CA . THR A 1 70 ? -8.638 0.617 3.852 1.00 92.12 70 THR A CA 1
ATOM 506 C C . THR A 1 70 ? -8.255 -0.184 2.609 1.00 92.12 70 THR A C 1
ATOM 508 O O . THR A 1 70 ? -7.619 -1.231 2.706 1.00 92.12 70 THR A O 1
ATOM 511 N N . LEU A 1 71 ? -8.618 0.341 1.443 1.00 90.38 71 LEU A N 1
ATOM 512 C CA . LEU A 1 71 ? -8.216 -0.154 0.131 1.00 90.38 71 LEU A CA 1
ATOM 513 C C . LEU A 1 71 ? -7.021 0.656 -0.385 1.00 90.38 71 LEU A C 1
ATOM 515 O O . LEU A 1 71 ? -7.064 1.886 -0.342 1.00 90.38 71 LEU A O 1
ATOM 519 N N . PHE A 1 72 ? -6.016 -0.023 -0.938 1.00 91.31 72 PHE A N 1
ATOM 520 C CA . PHE A 1 72 ? -4.929 0.583 -1.713 1.00 91.31 72 PHE A CA 1
ATOM 521 C C . PHE A 1 72 ? -5.033 0.141 -3.168 1.00 91.31 72 PHE A C 1
ATOM 523 O O . PHE A 1 72 ? -5.316 -1.027 -3.431 1.00 91.31 72 PHE A O 1
ATOM 530 N N . PHE A 1 73 ? -4.815 1.057 -4.106 1.00 88.88 73 PHE A N 1
ATOM 531 C CA . PHE A 1 73 ? -4.881 0.753 -5.533 1.00 88.88 73 PHE A CA 1
ATOM 532 C C . PHE A 1 73 ? -4.022 1.720 -6.344 1.00 88.88 73 PHE A C 1
ATOM 534 O O . PHE A 1 73 ? -3.796 2.858 -5.935 1.00 88.88 73 PHE A O 1
ATOM 541 N N . ILE A 1 74 ? -3.556 1.263 -7.505 1.00 88.06 74 ILE A N 1
ATOM 542 C CA . ILE A 1 74 ? -2.867 2.108 -8.480 1.00 88.06 74 ILE A CA 1
ATOM 543 C C . ILE A 1 74 ? -3.905 2.653 -9.463 1.00 88.06 74 ILE A C 1
ATOM 545 O O . ILE A 1 74 ? -4.654 1.884 -10.066 1.00 88.06 74 ILE A O 1
ATOM 549 N N . GLY A 1 75 ? -3.983 3.977 -9.593 1.00 85.81 75 GLY A N 1
ATOM 550 C CA . GLY A 1 75 ? -4.857 4.638 -10.560 1.00 85.81 75 GLY A CA 1
ATOM 551 C C . GLY A 1 75 ? -4.341 4.501 -11.993 1.00 85.81 75 GLY A C 1
ATOM 552 O O . GLY A 1 75 ? -3.193 4.132 -12.228 1.00 85.81 75 GLY A O 1
ATOM 553 N N . GLN A 1 76 ? -5.167 4.862 -12.978 1.00 84.44 76 GLN A N 1
ATOM 554 C CA . GLN A 1 76 ? -4.754 4.854 -14.392 1.00 84.44 76 GLN A CA 1
ATOM 555 C C . GLN A 1 76 ? -3.549 5.766 -14.678 1.00 84.44 76 GLN A C 1
ATOM 557 O O . GLN A 1 76 ? -2.805 5.537 -15.623 1.00 84.44 76 GLN A O 1
ATOM 562 N N . ASN A 1 77 ? -3.335 6.778 -13.839 1.00 84.81 77 ASN A N 1
ATOM 563 C CA . ASN A 1 77 ? -2.177 7.668 -13.876 1.00 84.81 77 ASN A CA 1
ATOM 564 C C . ASN A 1 77 ? -0.908 7.070 -13.233 1.00 84.81 77 ASN A C 1
ATOM 566 O O . ASN A 1 77 ? 0.079 7.783 -13.082 1.00 84.81 77 ASN A O 1
ATOM 570 N N . GLY A 1 78 ? -0.933 5.803 -12.808 1.00 81.56 78 GLY A N 1
ATOM 571 C CA . GLY A 1 78 ? 0.197 5.126 -12.169 1.00 81.56 78 GLY A CA 1
ATOM 572 C C . GLY A 1 78 ? 0.432 5.511 -10.705 1.00 81.56 78 GLY A C 1
ATOM 573 O O . GLY A 1 78 ? 1.368 5.005 -10.094 1.00 81.56 78 GLY A O 1
ATOM 574 N N . GLN A 1 79 ? -0.413 6.368 -10.128 1.00 86.62 79 GLN A N 1
ATOM 575 C CA . GLN A 1 79 ? -0.259 6.855 -8.758 1.00 86.62 79 GLN A CA 1
ATOM 576 C C . GLN A 1 79 ? -0.928 5.925 -7.745 1.00 86.62 79 GLN A C 1
ATOM 578 O O . GLN A 1 79 ? -1.967 5.324 -8.028 1.00 86.62 79 GLN A O 1
ATOM 583 N N . LEU A 1 80 ? -0.355 5.835 -6.544 1.00 90.56 80 LEU A N 1
ATOM 584 C CA . LEU A 1 80 ? -0.918 5.065 -5.439 1.00 90.56 80 LEU A CA 1
ATOM 585 C C . LEU A 1 80 ? -1.993 5.878 -4.715 1.00 90.56 80 LEU A C 1
ATOM 587 O O . LEU A 1 80 ? -1.730 6.953 -4.179 1.00 90.56 80 LEU A O 1
ATOM 591 N N . TYR A 1 81 ? -3.193 5.316 -4.641 1.00 90.75 81 TYR A N 1
ATOM 592 C CA . TYR A 1 81 ? -4.313 5.859 -3.888 1.00 90.75 81 TYR A CA 1
ATOM 593 C C . TYR A 1 81 ? -4.645 4.970 -2.696 1.00 90.75 81 TYR A C 1
ATOM 595 O O . TYR A 1 81 ? -4.481 3.748 -2.734 1.00 90.75 81 TYR A O 1
ATOM 603 N N . MET A 1 82 ? -5.176 5.599 -1.647 1.00 92.88 82 MET A N 1
ATOM 604 C CA . MET A 1 82 ? -5.810 4.909 -0.531 1.00 92.88 82 MET A CA 1
ATOM 605 C C . MET A 1 82 ? -7.242 5.405 -0.343 1.00 92.88 82 MET A C 1
ATOM 607 O O . MET A 1 82 ? -7.523 6.596 -0.479 1.00 92.88 82 MET A O 1
ATOM 611 N N . ARG A 1 83 ? -8.150 4.495 0.004 1.00 89.94 83 ARG A N 1
ATOM 612 C CA . ARG A 1 83 ? -9.539 4.815 0.336 1.00 89.94 83 ARG A CA 1
ATOM 613 C C . ARG A 1 83 ? -9.939 4.116 1.621 1.00 89.94 83 ARG A C 1
ATOM 615 O O . ARG A 1 83 ? -9.839 2.897 1.720 1.00 89.94 83 ARG A O 1
ATOM 622 N N . SER A 1 84 ? -10.455 4.886 2.569 1.00 87.69 84 SER A N 1
ATOM 623 C CA . SER A 1 84 ? -11.151 4.354 3.742 1.00 87.69 84 SER A CA 1
ATOM 624 C C . SER A 1 84 ? -12.658 4.317 3.480 1.00 87.69 84 SER A C 1
ATOM 626 O O . SER A 1 84 ? -13.195 5.213 2.827 1.00 87.69 84 SER A O 1
ATOM 628 N N . GLY A 1 85 ? -13.341 3.288 3.981 1.00 84.50 85 GLY A N 1
ATOM 629 C CA . GLY A 1 85 ? -14.794 3.122 3.854 1.00 84.50 85 GLY A CA 1
ATOM 630 C C . GLY A 1 85 ? -15.180 1.788 3.220 1.00 84.50 85 GLY A C 1
ATOM 631 O O . GLY A 1 85 ? -14.338 0.917 3.017 1.00 84.50 85 GLY A O 1
ATOM 632 N N . GLN A 1 86 ? -16.464 1.608 2.904 1.00 85.75 86 GLN A N 1
ATOM 633 C CA . GLN A 1 86 ? -16.920 0.379 2.256 1.00 85.75 86 GLN A CA 1
ATOM 634 C C . GLN A 1 86 ? -16.387 0.314 0.819 1.00 85.75 86 GLN A C 1
ATOM 636 O O . GLN A 1 86 ? -16.767 1.121 -0.026 1.00 85.75 86 GLN A O 1
ATOM 641 N N . TYR A 1 87 ? -15.492 -0.641 0.564 1.00 85.69 87 TYR A N 1
ATOM 642 C CA . TYR A 1 87 ? -15.062 -1.078 -0.771 1.00 85.69 87 TYR A CA 1
ATOM 643 C C . TYR A 1 87 ? -15.557 -2.493 -1.100 1.00 85.69 87 TYR A C 1
ATOM 645 O O . TYR A 1 87 ? -15.356 -2.970 -2.215 1.00 85.69 87 TYR A O 1
ATOM 653 N N . LEU A 1 88 ? -16.228 -3.137 -0.141 1.00 85.56 88 LEU A N 1
ATOM 654 C CA . LEU A 1 88 ? -16.977 -4.374 -0.321 1.00 85.56 88 LEU A CA 1
ATOM 655 C C . LEU A 1 88 ? -18.466 -4.091 -0.116 1.00 85.56 88 LEU A C 1
ATOM 657 O O . LEU A 1 88 ? -18.830 -3.257 0.718 1.00 85.56 88 LEU A O 1
ATOM 661 N N . GLU A 1 89 ? -19.305 -4.770 -0.884 1.00 84.88 89 GLU A N 1
ATOM 662 C CA . GLU A 1 89 ? -20.737 -4.874 -0.636 1.00 84.88 89 GLU A CA 1
ATOM 663 C C . GLU A 1 89 ? -21.012 -5.797 0.565 1.00 84.88 89 GLU A C 1
ATOM 665 O O . GLU A 1 89 ? -20.123 -6.500 1.052 1.00 84.88 89 GLU A O 1
ATOM 670 N N . GLY A 1 90 ? -22.255 -5.806 1.060 1.00 81.50 90 GLY A N 1
ATOM 671 C CA . GLY A 1 90 ? -22.662 -6.647 2.198 1.00 81.50 90 GLY A CA 1
ATOM 672 C C . GLY A 1 90 ? -22.513 -8.158 1.958 1.00 81.50 90 GLY A C 1
ATOM 673 O O . GLY A 1 90 ? -22.417 -8.920 2.913 1.00 81.50 90 GLY A O 1
ATOM 674 N N . ASP A 1 91 ? -22.443 -8.577 0.694 1.00 84.81 91 ASP A N 1
ATOM 675 C CA . ASP A 1 91 ? -22.191 -9.954 0.251 1.00 84.81 91 ASP A CA 1
ATOM 676 C C . ASP A 1 91 ? -20.694 -10.255 0.009 1.00 84.81 91 ASP A C 1
ATOM 678 O O . ASP A 1 91 ? -20.341 -11.347 -0.432 1.00 84.81 91 ASP A O 1
ATOM 682 N N . GLY A 1 92 ? -19.804 -9.298 0.295 1.00 81.38 92 GLY A N 1
ATOM 683 C CA . GLY A 1 92 ? -18.358 -9.433 0.126 1.00 81.38 92 GLY A CA 1
ATOM 684 C C . GLY A 1 92 ? -17.841 -9.159 -1.290 1.00 81.38 92 GLY A C 1
ATOM 685 O O . GLY A 1 92 ? -16.628 -9.228 -1.499 1.00 81.38 92 GLY A O 1
ATOM 686 N N . ARG A 1 93 ? -18.700 -8.815 -2.261 1.00 85.56 93 ARG A N 1
ATOM 687 C CA . ARG A 1 93 ? -18.251 -8.434 -3.611 1.00 85.56 93 ARG A CA 1
ATOM 688 C C . ARG A 1 93 ? -17.572 -7.072 -3.614 1.00 85.56 93 ARG A C 1
ATOM 690 O O . ARG A 1 93 ? -17.931 -6.176 -2.856 1.00 85.56 93 ARG A O 1
ATOM 697 N N . PHE A 1 94 ? -16.591 -6.895 -4.493 1.00 85.56 94 PHE A N 1
ATOM 698 C CA . PHE A 1 94 ? -15.895 -5.620 -4.631 1.00 85.56 94 PHE A CA 1
ATOM 699 C C . PHE A 1 94 ? -16.789 -4.570 -5.301 1.00 85.56 94 PHE A C 1
ATOM 701 O O . PHE A 1 94 ? -17.277 -4.785 -6.408 1.00 85.56 94 PHE A O 1
ATOM 708 N N . LYS A 1 95 ? -16.968 -3.416 -4.648 1.00 84.31 95 LYS A N 1
ATOM 709 C CA . LYS A 1 95 ? -17.899 -2.362 -5.098 1.00 84.31 95 LYS A CA 1
ATOM 710 C C . LYS A 1 95 ? -17.477 -1.665 -6.391 1.00 84.31 95 LYS A C 1
ATOM 712 O O . LYS A 1 95 ? -18.309 -1.064 -7.056 1.00 84.31 95 LYS A O 1
ATOM 717 N N . PHE A 1 96 ? -16.182 -1.685 -6.710 1.00 83.19 96 PHE A N 1
ATOM 718 C CA . PHE A 1 96 ? -15.606 -1.002 -7.878 1.00 83.19 96 PHE A CA 1
ATOM 719 C C . PHE A 1 96 ? -15.139 -2.000 -8.949 1.00 83.19 96 PHE A C 1
ATOM 721 O O . PHE A 1 96 ? -14.200 -1.717 -9.691 1.00 83.19 96 PHE A O 1
ATOM 728 N N . GLY A 1 97 ? -15.727 -3.201 -8.959 1.00 69.88 97 GLY A N 1
ATOM 729 C CA . GLY A 1 97 ? -15.469 -4.224 -9.971 1.00 69.88 97 GLY A CA 1
ATOM 730 C C . GLY A 1 97 ? -16.091 -3.866 -11.321 1.00 69.88 97 GLY A C 1
ATOM 731 O O . GLY A 1 97 ? -16.874 -2.927 -11.429 1.00 69.88 97 GLY A O 1
ATOM 732 N N . SER A 1 98 ? -15.726 -4.606 -12.364 1.00 63.38 98 SER A N 1
ATOM 733 C CA . SER A 1 98 ? -16.333 -4.456 -13.686 1.00 63.38 98 SER A CA 1
ATOM 734 C C . SER A 1 98 ? -17.804 -4.879 -13.680 1.00 63.38 98 SER A C 1
ATOM 736 O O . SER A 1 98 ? -18.138 -5.905 -13.095 1.00 63.38 98 SER A O 1
ATOM 738 N N . ASP A 1 99 ? -18.654 -4.167 -14.428 1.00 59.41 99 ASP A N 1
ATOM 739 C CA . ASP A 1 99 ? -20.047 -4.557 -14.737 1.00 59.41 99 ASP A CA 1
ATOM 740 C C . ASP A 1 99 ? -20.150 -5.802 -15.656 1.00 59.41 99 ASP A C 1
ATOM 742 O O . ASP A 1 99 ? -21.140 -5.988 -16.364 1.00 59.41 99 ASP A O 1
ATOM 746 N N . ARG A 1 100 ? -19.103 -6.629 -15.724 1.00 50.19 100 ARG A N 1
ATOM 747 C CA . ARG A 1 100 ? -18.979 -7.773 -16.633 1.00 50.19 100 ARG A CA 1
ATOM 748 C C . ARG A 1 100 ? -18.629 -9.037 -15.880 1.00 50.19 100 ARG A C 1
ATOM 750 O O . ARG A 1 100 ? -17.697 -8.957 -15.048 1.00 50.19 100 ARG A O 1
#

Foldseek 3Di:
DDDDPVVVVVVVVVVVVPPPDPPPVVPPPDDDDPQWDWDQDPVQAIDIDGHDPPCVVVVPVPDDDDDPQKDWDQDPVRHIDIDHDDQADPVRHGPPDDPD